Protein AF-A0A6V7J4E4-F1 (afdb_monomer)

Structure (mmCIF, N/CA/C/O backbone):
data_AF-A0A6V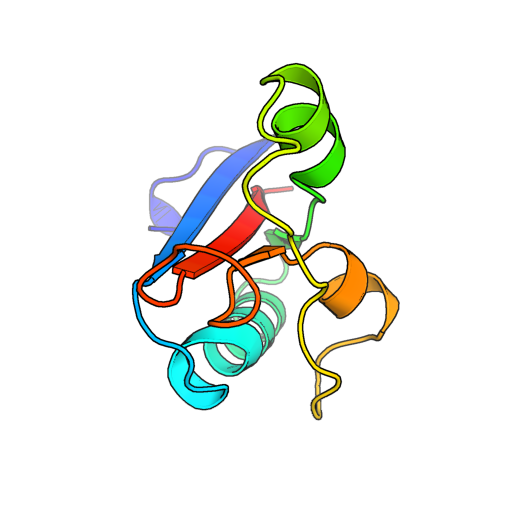7J4E4-F1
#
_entry.id   AF-A0A6V7J4E4-F1
#
loop_
_atom_site.group_PDB
_atom_site.id
_atom_site.type_symbol
_atom_site.label_atom_id
_atom_site.label_alt_id
_atom_site.label_comp_id
_atom_site.label_asym_id
_atom_site.label_entity_id
_atom_site.label_seq_id
_atom_site.pdbx_PDB_ins_code
_atom_site.Cartn_x
_atom_site.Cartn_y
_atom_site.Cartn_z
_atom_site.occupancy
_atom_site.B_iso_or_equiv
_atom_site.auth_seq_id
_atom_site.auth_comp_id
_atom_site.auth_asym_id
_atom_site.auth_atom_id
_atom_site.pdbx_PDB_model_num
ATOM 1 N N . ALA A 1 1 ? -2.123 -13.010 8.758 1.00 91.50 1 ALA A N 1
ATOM 2 C CA . ALA A 1 1 ? -1.338 -11.809 9.118 1.00 91.50 1 ALA A CA 1
ATOM 3 C C . ALA A 1 1 ? -2.085 -10.880 10.087 1.00 91.50 1 ALA A C 1
ATOM 5 O O . ALA A 1 1 ? -1.644 -10.753 11.219 1.00 91.50 1 ALA A O 1
ATOM 6 N N . VAL A 1 2 ? -3.235 -10.297 9.713 1.00 96.50 2 VAL A N 1
ATOM 7 C CA . VAL A 1 2 ? -3.968 -9.289 10.526 1.00 96.50 2 VAL A CA 1
ATOM 8 C C . VAL A 1 2 ? -4.296 -9.738 11.960 1.00 96.50 2 VAL A C 1
ATOM 10 O O . VAL A 1 2 ? -4.129 -8.969 12.906 1.00 96.50 2 VAL A O 1
ATOM 13 N N . LYS A 1 3 ? -4.700 -11.004 12.141 1.00 96.12 3 LYS A N 1
ATOM 14 C CA . LYS A 1 3 ? -5.019 -11.586 13.461 1.00 96.12 3 LYS A CA 1
ATOM 15 C C . LYS A 1 3 ? -3.839 -11.583 14.443 1.00 96.12 3 LYS A C 1
ATOM 17 O O . LYS A 1 3 ? -4.062 -11.510 15.641 1.00 96.12 3 LYS A O 1
ATOM 22 N N . LEU A 1 4 ? -2.604 -11.644 13.939 1.00 96.94 4 LEU A N 1
ATOM 23 C CA . LEU A 1 4 ? -1.384 -11.646 14.756 1.00 96.94 4 LEU A CA 1
ATOM 24 C C . LEU A 1 4 ? -0.896 -10.228 15.084 1.00 96.94 4 LEU A C 1
ATOM 26 O O . LEU A 1 4 ? 0.024 -10.057 15.880 1.00 96.94 4 LEU A O 1
ATOM 30 N N . LEU A 1 5 ? -1.484 -9.205 14.459 1.00 97.44 5 LEU A N 1
ATOM 31 C CA . LEU A 1 5 ? -1.072 -7.825 14.651 1.00 97.44 5 LEU A CA 1
ATOM 32 C C . LEU A 1 5 ? -1.755 -7.237 15.889 1.00 97.44 5 LEU A C 1
ATOM 34 O O . LEU A 1 5 ? -2.986 -7.253 15.999 1.00 97.44 5 LEU A O 1
ATO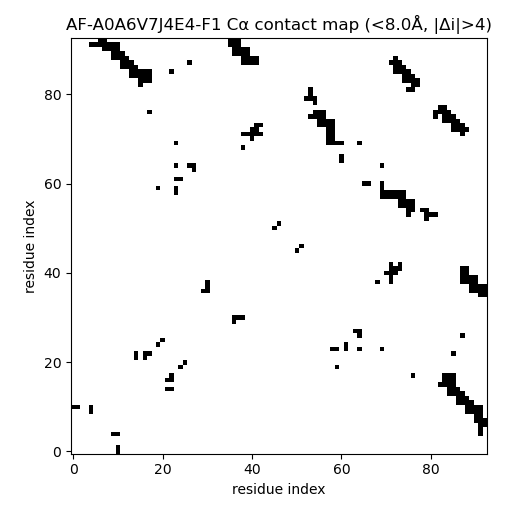M 38 N N . LYS A 1 6 ? -0.956 -6.685 16.805 1.00 97.19 6 LYS A N 1
ATOM 39 C CA . LYS A 1 6 ? -1.458 -5.903 17.942 1.00 97.19 6 LYS A CA 1
ATOM 40 C C . LYS A 1 6 ? -2.022 -4.553 17.489 1.00 97.19 6 LYS A C 1
ATOM 42 O O . LYS A 1 6 ? -1.661 -4.055 16.421 1.00 97.19 6 LYS A O 1
ATOM 47 N N . ILE A 1 7 ? -2.856 -3.941 18.326 1.00 97.75 7 ILE A N 1
ATOM 48 C CA . ILE A 1 7 ? -3.318 -2.558 18.143 1.00 97.75 7 ILE A CA 1
ATOM 49 C C . ILE A 1 7 ? -2.112 -1.616 18.033 1.00 97.75 7 ILE A C 1
ATOM 51 O O . ILE A 1 7 ? -1.120 -1.760 18.751 1.00 97.75 7 ILE A O 1
ATOM 55 N N . GLY A 1 8 ? -2.165 -0.695 17.074 1.00 97.31 8 GLY A N 1
ATOM 56 C CA . GLY A 1 8 ? -1.071 0.201 16.707 1.00 97.31 8 GLY A CA 1
ATOM 57 C C . GLY A 1 8 ? 0.051 -0.449 15.888 1.00 97.31 8 GLY A C 1
ATOM 58 O O . GLY A 1 8 ? 0.936 0.270 15.421 1.00 97.31 8 GLY A O 1
ATOM 59 N N . GLY A 1 9 ? 0.033 -1.773 15.699 1.00 97.94 9 GLY A N 1
ATOM 60 C CA . GLY A 1 9 ? 1.026 -2.505 14.916 1.00 97.94 9 GLY A CA 1
ATOM 61 C C . GLY A 1 9 ? 0.954 -2.190 13.421 1.00 97.94 9 GLY A C 1
ATOM 62 O O . GLY A 1 9 ? -0.103 -1.821 12.903 1.00 97.94 9 GLY A O 1
ATOM 63 N N . ILE A 1 10 ? 2.087 -2.358 12.732 1.00 97.88 10 ILE A N 1
ATOM 64 C CA . ILE A 1 10 ? 2.218 -2.137 11.287 1.00 97.88 10 ILE A CA 1
ATOM 65 C C . ILE A 1 10 ? 2.341 -3.482 10.571 1.00 97.88 10 ILE A C 1
ATOM 67 O O . ILE A 1 10 ? 3.214 -4.285 10.895 1.00 97.88 10 ILE A O 1
ATOM 71 N N . LEU A 1 11 ? 1.476 -3.704 9.588 1.00 98.12 11 LEU A N 1
ATOM 72 C CA . LEU A 1 11 ? 1.549 -4.805 8.638 1.00 98.12 11 LEU A CA 1
ATOM 73 C C . LEU A 1 11 ? 2.067 -4.264 7.308 1.00 98.12 11 LEU A C 1
ATOM 75 O O . LEU A 1 11 ? 1.487 -3.332 6.757 1.00 98.12 11 LEU A O 1
ATOM 79 N N . VAL A 1 12 ? 3.128 -4.870 6.785 1.00 97.88 12 VAL A N 1
ATOM 80 C CA . VAL A 1 12 ? 3.637 -4.581 5.442 1.00 97.88 12 VAL A CA 1
ATOM 81 C C . VAL A 1 12 ? 3.240 -5.726 4.520 1.00 97.88 12 VAL A C 1
ATOM 83 O O . VAL A 1 12 ? 3.429 -6.893 4.857 1.00 97.88 12 VAL A O 1
ATOM 86 N N . TYR A 1 13 ? 2.672 -5.377 3.373 1.00 98.12 13 TYR A N 1
ATOM 87 C CA . TYR A 1 13 ? 2.414 -6.281 2.262 1.00 98.12 13 TYR A CA 1
ATOM 88 C C . TYR A 1 13 ? 3.306 -5.873 1.094 1.00 98.12 13 TYR A C 1
ATOM 90 O O . TYR A 1 13 ? 3.382 -4.687 0.768 1.00 98.12 13 TYR A O 1
ATOM 98 N N . SER A 1 14 ? 3.982 -6.840 0.481 1.00 96.50 14 SER A N 1
ATOM 99 C CA . SER A 1 14 ? 4.857 -6.589 -0.658 1.00 96.50 14 SER A CA 1
ATOM 100 C C . SER A 1 14 ? 4.873 -7.754 -1.630 1.00 96.50 14 SER A C 1
ATOM 102 O O . SER A 1 14 ? 4.748 -8.907 -1.216 1.00 96.50 14 SER A O 1
ATOM 104 N N . THR A 1 15 ? 5.089 -7.455 -2.904 1.00 96.81 15 THR A N 1
ATOM 105 C CA . THR A 1 15 ? 5.107 -8.435 -3.995 1.00 96.81 15 THR A CA 1
ATOM 106 C C . THR A 1 15 ? 6.181 -8.060 -5.017 1.00 96.81 15 THR A C 1
ATOM 108 O O . THR A 1 15 ? 6.570 -6.898 -5.117 1.00 96.81 15 THR A O 1
ATOM 111 N N . CYS A 1 16 ? 6.639 -9.036 -5.800 1.00 94.12 16 CYS A N 1
ATOM 112 C CA . CYS A 1 16 ? 7.486 -8.840 -6.983 1.00 94.12 16 CYS A CA 1
ATOM 113 C C . CYS A 1 16 ? 6.683 -8.984 -8.291 1.00 94.12 16 CYS A C 1
ATOM 115 O O . CYS A 1 16 ? 7.185 -9.488 -9.291 1.00 94.12 16 CYS A O 1
ATOM 117 N N . THR A 1 17 ? 5.407 -8.592 -8.263 1.00 92.12 17 THR A N 1
ATOM 118 C CA . THR A 1 17 ? 4.509 -8.610 -9.424 1.00 92.12 17 THR A CA 1
ATOM 119 C C . THR A 1 17 ? 4.087 -7.191 -9.777 1.00 92.12 17 THR A C 1
ATOM 121 O O . THR A 1 17 ? 3.972 -6.315 -8.914 1.00 92.12 17 THR A O 1
ATOM 124 N N . THR A 1 18 ? 3.829 -6.953 -11.059 1.00 92.19 18 THR A N 1
ATOM 125 C CA . THR A 1 18 ? 3.324 -5.672 -11.563 1.00 92.19 18 THR A CA 1
ATOM 126 C C . THR A 1 18 ? 1.810 -5.681 -11.758 1.00 92.19 18 THR A C 1
ATOM 128 O O . THR A 1 18 ? 1.248 -4.631 -12.089 1.00 92.19 18 THR A O 1
ATOM 131 N N . THR A 1 19 ? 1.132 -6.816 -11.539 1.00 94.75 19 THR A N 1
ATOM 132 C CA . THR A 1 19 ? -0.307 -6.932 -11.796 1.00 94.75 19 THR A CA 1
ATOM 133 C C . THR A 1 19 ? -1.132 -6.146 -10.777 1.00 94.75 19 THR A C 1
ATOM 135 O O . THR A 1 19 ? -0.832 -6.091 -9.586 1.00 94.75 19 THR A O 1
ATOM 138 N N . ILE A 1 20 ? -2.205 -5.518 -11.255 1.00 96.56 20 ILE A N 1
ATOM 139 C CA . ILE A 1 20 ? -3.097 -4.702 -10.420 1.00 96.56 20 ILE A CA 1
ATOM 140 C C . ILE A 1 20 ? -3.881 -5.573 -9.430 1.00 96.56 20 ILE A C 1
ATOM 142 O O . ILE A 1 20 ? -4.082 -5.190 -8.278 1.00 96.56 20 ILE A O 1
ATOM 146 N N . ALA A 1 21 ? -4.315 -6.757 -9.871 1.00 97.19 21 ALA A N 1
ATOM 147 C CA . ALA A 1 21 ? -5.131 -7.663 -9.067 1.00 97.19 21 ALA A CA 1
ATOM 148 C C . ALA A 1 21 ? -4.391 -8.149 -7.811 1.00 97.19 21 ALA A C 1
ATOM 150 O O . ALA A 1 21 ? -4.986 -8.215 -6.736 1.00 97.19 21 ALA A O 1
ATOM 151 N N . GLU A 1 22 ? -3.094 -8.434 -7.935 1.00 97.12 22 GLU A N 1
ATOM 152 C CA . GLU A 1 22 ? -2.253 -8.878 -6.821 1.00 97.12 22 GLU A CA 1
ATOM 153 C C . GLU A 1 22 ? -1.783 -7.711 -5.936 1.00 97.12 22 GLU A C 1
ATOM 155 O O . GLU A 1 22 ? -1.428 -7.925 -4.784 1.00 97.12 22 GLU A O 1
ATOM 160 N N . ASN A 1 23 ? -1.827 -6.470 -6.429 1.00 97.38 23 ASN A N 1
ATOM 161 C CA . ASN A 1 23 ? -1.337 -5.291 -5.716 1.00 97.38 23 ASN A CA 1
ATOM 162 C C . ASN A 1 23 ? -2.493 -4.454 -5.154 1.00 97.38 23 ASN A C 1
ATOM 164 O O . ASN A 1 23 ? -2.976 -4.706 -4.047 1.00 97.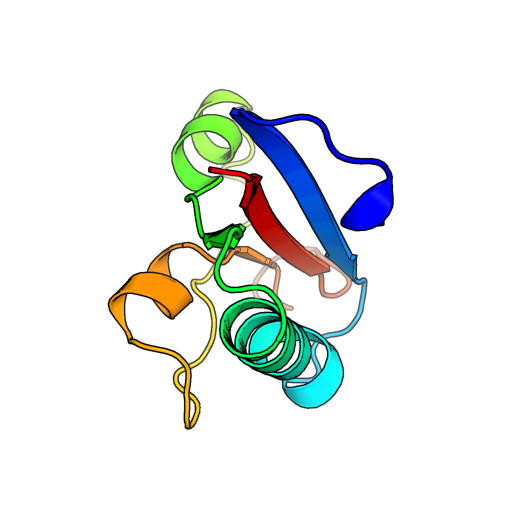38 23 ASN A O 1
ATOM 168 N N . GLU A 1 24 ? -2.967 -3.459 -5.907 1.00 98.25 24 GLU A N 1
ATOM 169 C CA . GLU A 1 24 ? -4.056 -2.571 -5.499 1.00 98.25 24 GLU A CA 1
ATOM 170 C C . GLU A 1 24 ? -5.338 -3.349 -5.163 1.00 98.25 24 GLU A C 1
ATOM 172 O O . GLU A 1 24 ? -6.036 -2.996 -4.210 1.00 98.25 24 GLU A O 1
ATOM 177 N N . GLY A 1 25 ? -5.607 -4.447 -5.879 1.00 98.19 25 GLY A N 1
ATOM 178 C CA . GLY A 1 25 ? -6.741 -5.334 -5.614 1.00 98.19 25 GLY A CA 1
ATOM 179 C C . GLY A 1 25 ? -6.703 -5.955 -4.215 1.00 98.19 25 GLY A C 1
ATOM 180 O O . GLY A 1 25 ? -7.701 -5.911 -3.489 1.00 98.19 25 GLY A O 1
ATOM 181 N N . ILE A 1 26 ? -5.540 -6.455 -3.783 1.00 98.31 26 ILE A N 1
ATOM 182 C CA . ILE A 1 26 ? -5.354 -6.995 -2.427 1.00 98.31 26 ILE A CA 1
ATOM 183 C C . ILE A 1 26 ? -5.486 -5.894 -1.372 1.00 98.31 26 ILE A C 1
ATOM 185 O O . ILE A 1 26 ? -6.087 -6.123 -0.320 1.00 98.31 26 ILE A O 1
ATOM 189 N N . VAL A 1 27 ? -4.987 -4.686 -1.650 1.00 98.44 27 VAL A N 1
ATOM 190 C CA . VAL A 1 27 ? -5.132 -3.539 -0.741 1.00 98.44 27 VAL A CA 1
ATOM 191 C C . VAL A 1 27 ? -6.601 -3.154 -0.563 1.00 98.44 27 VAL A C 1
ATOM 193 O O . VAL A 1 27 ? -7.060 -3.021 0.573 1.00 98.44 27 VAL A O 1
ATOM 196 N N . ALA A 1 28 ? -7.347 -3.003 -1.660 1.00 98.31 28 ALA A N 1
ATOM 197 C CA . ALA A 1 28 ? -8.767 -2.664 -1.626 1.00 98.31 28 ALA A CA 1
ATOM 198 C C . ALA A 1 28 ? -9.578 -3.732 -0.874 1.00 98.31 28 ALA A C 1
ATOM 200 O O . ALA A 1 28 ? -10.381 -3.409 0.006 1.00 98.31 28 ALA A O 1
ATOM 201 N N . TRP A 1 29 ? -9.311 -5.013 -1.150 1.00 98.25 29 TRP A N 1
ATOM 202 C CA . TRP A 1 29 ? -9.923 -6.125 -0.426 1.00 98.25 29 TRP A CA 1
ATOM 203 C C . TRP A 1 29 ? -9.606 -6.086 1.074 1.00 98.25 29 TRP A C 1
ATOM 205 O O . TRP A 1 29 ? -10.515 -6.251 1.890 1.00 98.25 29 TRP A O 1
ATOM 215 N N . ALA A 1 30 ? -8.351 -5.835 1.456 1.00 98.19 30 ALA A N 1
ATOM 216 C CA . ALA A 1 30 ? -7.941 -5.809 2.856 1.00 98.19 30 ALA A CA 1
ATOM 217 C C . ALA A 1 30 ? -8.619 -4.673 3.636 1.00 98.19 30 ALA A C 1
ATOM 219 O O . ALA A 1 30 ? -9.128 -4.918 4.727 1.00 98.19 30 ALA A O 1
ATOM 220 N N . LEU A 1 31 ? -8.682 -3.461 3.073 1.00 97.75 31 LEU A N 1
ATOM 221 C CA . LEU A 1 31 ? -9.350 -2.315 3.707 1.00 97.75 31 LEU A CA 1
ATOM 222 C C . LEU A 1 31 ? -10.862 -2.529 3.853 1.00 97.75 31 LEU A C 1
ATOM 224 O O . LEU A 1 31 ? -11.448 -2.111 4.848 1.00 97.75 31 LEU A O 1
ATOM 228 N N . LYS A 1 32 ? -11.493 -3.209 2.888 1.00 97.69 32 LYS A N 1
ATOM 229 C CA . LYS A 1 32 ? -12.910 -3.587 2.971 1.00 97.69 32 LYS A CA 1
ATOM 230 C C . LYS A 1 32 ? -13.161 -4.680 4.014 1.00 97.69 32 LYS A C 1
ATOM 232 O O . LYS A 1 32 ? -14.176 -4.652 4.701 1.00 97.69 32 LYS A O 1
ATOM 237 N N . THR A 1 33 ? -12.264 -5.660 4.099 1.00 98.25 33 THR A N 1
ATOM 238 C CA . THR A 1 33 ? -12.440 -6.866 4.927 1.00 98.25 33 THR A CA 1
ATOM 239 C C . THR A 1 33 ? -12.078 -6.631 6.391 1.00 98.25 33 THR A C 1
ATOM 241 O O . THR A 1 33 ? -12.677 -7.245 7.270 1.00 98.25 33 THR A O 1
ATOM 244 N N . PHE A 1 34 ? -11.113 -5.749 6.660 1.00 97.94 34 PHE A N 1
ATOM 245 C CA . PHE A 1 34 ? -10.599 -5.465 8.000 1.00 97.94 34 PHE A CA 1
ATOM 246 C C . PHE A 1 34 ? -10.729 -3.966 8.307 1.00 97.94 34 PHE A C 1
ATOM 248 O O . PHE A 1 34 ? -9.772 -3.218 8.086 1.00 97.94 34 PHE A O 1
ATOM 255 N N . PRO A 1 35 ? -11.889 -3.507 8.817 1.00 96.75 35 PRO A N 1
ATOM 256 C CA . PRO A 1 35 ? -12.133 -2.096 9.131 1.00 96.75 35 PRO A CA 1
ATOM 257 C C . PRO A 1 35 ? -11.156 -1.505 10.158 1.00 96.75 35 PRO A C 1
ATOM 259 O O . PRO A 1 35 ? -10.979 -0.289 10.221 1.00 96.75 35 PRO A O 1
ATOM 262 N N . GLU A 1 36 ? -10.504 -2.348 10.964 1.00 97.44 36 GLU A N 1
ATOM 263 C CA . GLU A 1 36 ? -9.455 -1.926 11.890 1.00 97.44 36 GLU A CA 1
ATOM 264 C C . GLU A 1 36 ? -8.135 -1.545 11.195 1.00 97.44 36 GLU A C 1
ATOM 266 O O . GLU A 1 36 ? -7.265 -0.936 11.820 1.00 97.44 36 GLU A O 1
ATOM 271 N N . LEU A 1 37 ? -7.945 -1.887 9.917 1.00 98.25 37 LEU A N 1
ATOM 272 C CA . LEU A 1 37 ? -6.753 -1.514 9.163 1.00 98.25 37 LEU A CA 1
ATOM 273 C C . LEU A 1 37 ? -6.916 -0.154 8.494 1.00 98.25 37 LEU A C 1
ATOM 275 O O . LEU A 1 37 ? -7.903 0.135 7.825 1.00 98.25 37 LEU A O 1
ATOM 279 N N . LYS A 1 38 ? -5.866 0.659 8.592 1.00 97.94 38 LYS A N 1
ATOM 280 C CA . LYS A 1 38 ? -5.743 1.918 7.859 1.00 97.94 38 LYS A CA 1
ATOM 281 C C . LYS A 1 38 ? -4.459 1.921 7.058 1.00 97.94 38 LYS A C 1
ATOM 283 O O . LYS A 1 38 ? -3.401 1.583 7.587 1.00 97.94 38 LYS A O 1
ATOM 288 N N . LEU A 1 39 ? -4.538 2.332 5.798 1.00 98.00 39 LEU A N 1
ATOM 289 C CA . LEU A 1 39 ? -3.356 2.476 4.961 1.00 98.00 39 LEU A CA 1
ATOM 290 C C . LEU A 1 39 ? -2.533 3.691 5.416 1.00 98.00 39 LEU A C 1
ATOM 292 O O . LEU A 1 39 ? -3.073 4.784 5.607 1.00 98.00 39 LEU A O 1
ATOM 296 N N . ILE A 1 40 ? -1.226 3.499 5.573 1.00 97.69 40 ILE A N 1
ATOM 297 C CA . ILE A 1 40 ? -0.251 4.543 5.900 1.00 97.69 40 ILE A CA 1
ATOM 298 C C . ILE A 1 40 ? 0.799 4.629 4.793 1.00 97.69 40 ILE A C 1
ATOM 300 O O . ILE A 1 40 ? 1.160 3.623 4.186 1.00 97.69 40 ILE A O 1
ATOM 304 N N . SER A 1 41 ? 1.299 5.836 4.522 1.00 95.94 41 SER A N 1
ATOM 305 C CA . SER A 1 41 ? 2.338 6.021 3.508 1.00 95.94 41 SER A CA 1
ATOM 306 C C . SER A 1 41 ? 3.701 5.581 4.035 1.00 95.94 41 SER A C 1
ATOM 308 O O . SER A 1 41 ? 4.140 6.034 5.092 1.00 95.94 41 SER A O 1
ATOM 310 N N . ALA A 1 42 ? 4.407 4.759 3.258 1.00 92.38 42 ALA A N 1
ATOM 311 C CA . ALA A 1 42 ? 5.812 4.434 3.500 1.00 92.38 42 ALA A CA 1
ATOM 312 C C . ALA A 1 42 ? 6.784 5.443 2.849 1.00 92.38 42 ALA A C 1
ATOM 314 O O . ALA A 1 42 ? 7.998 5.311 3.005 1.00 92.38 42 ALA A O 1
ATOM 315 N N . LYS A 1 43 ? 6.276 6.478 2.158 1.00 91.19 43 LYS A N 1
ATOM 316 C CA . LYS A 1 43 ? 7.076 7.416 1.350 1.00 91.19 43 LYS A CA 1
ATOM 317 C C . LYS A 1 43 ? 8.123 8.182 2.162 1.00 91.19 43 LYS A C 1
ATOM 319 O O . LYS A 1 43 ? 9.256 8.313 1.720 1.00 91.19 43 LYS A O 1
ATOM 324 N N . SER A 1 44 ? 7.785 8.628 3.375 1.00 88.50 44 SER A N 1
ATOM 325 C CA . SER A 1 44 ? 8.750 9.307 4.258 1.00 88.50 44 SER A CA 1
ATOM 326 C C . SER A 1 44 ? 9.929 8.396 4.621 1.00 88.50 44 SER A C 1
ATOM 328 O O . SER A 1 44 ? 11.080 8.825 4.559 1.00 88.50 44 SER A O 1
ATOM 330 N N . LYS A 1 45 ? 9.658 7.119 4.922 1.00 90.00 45 LYS A N 1
ATOM 331 C CA . LYS A 1 45 ? 10.708 6.148 5.239 1.00 90.00 45 LYS A CA 1
ATOM 332 C C . LYS A 1 45 ? 11.542 5.799 4.008 1.00 90.00 45 LYS A C 1
ATOM 334 O O . LYS A 1 45 ? 12.760 5.767 4.111 1.00 90.00 45 LYS A O 1
ATOM 339 N N . TYR A 1 46 ? 10.905 5.621 2.853 1.00 90.50 46 TYR A N 1
ATOM 340 C CA . TYR A 1 46 ? 11.596 5.453 1.574 1.00 90.50 46 TYR A CA 1
ATOM 341 C C . TYR A 1 46 ? 12.567 6.618 1.288 1.00 90.50 46 TYR A C 1
ATOM 343 O O . TYR A 1 46 ? 13.749 6.378 1.057 1.00 90.50 46 TYR A O 1
ATOM 351 N N . ASN A 1 47 ? 12.113 7.870 1.422 1.00 89.81 47 ASN A N 1
ATOM 352 C CA . ASN A 1 47 ? 12.960 9.051 1.219 1.00 89.81 47 ASN A CA 1
ATOM 353 C C . ASN A 1 47 ? 14.146 9.089 2.201 1.00 89.81 47 ASN A C 1
ATOM 355 O O . ASN A 1 47 ? 15.259 9.426 1.815 1.00 89.81 47 ASN A O 1
ATOM 359 N N . SER A 1 48 ? 13.936 8.700 3.464 1.00 90.88 48 SER A N 1
ATOM 360 C CA . SER A 1 48 ? 15.006 8.696 4.476 1.00 90.88 48 SER A CA 1
ATOM 361 C C . SER A 1 48 ? 16.121 7.676 4.214 1.00 90.88 48 SER A C 1
ATOM 363 O O . SER A 1 48 ? 17.198 7.794 4.788 1.00 90.88 48 SER A O 1
ATOM 365 N N . LEU A 1 49 ?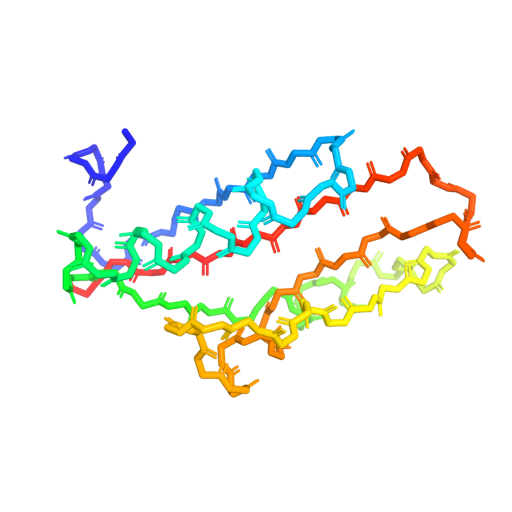 15.875 6.676 3.362 1.00 90.38 49 LEU A N 1
ATOM 366 C CA . LEU A 1 49 ? 16.842 5.624 3.043 1.00 90.38 49 LEU A CA 1
ATOM 367 C C . LEU A 1 49 ? 17.798 6.007 1.902 1.00 90.38 49 LEU A C 1
ATOM 369 O O . LEU A 1 49 ? 18.642 5.194 1.533 1.00 90.38 49 LEU A O 1
ATOM 373 N N . GLY A 1 50 ? 17.674 7.207 1.319 1.00 85.50 50 GLY A N 1
ATOM 374 C CA . GLY A 1 50 ? 18.529 7.635 0.206 1.00 85.50 50 GLY A CA 1
ATOM 375 C C . GLY A 1 50 ? 18.352 6.782 -1.055 1.00 85.50 50 GLY A C 1
ATOM 376 O O . GLY A 1 50 ? 19.272 6.649 -1.859 1.00 85.50 50 GLY A O 1
ATOM 377 N N . MET A 1 51 ? 17.173 6.178 -1.233 1.00 82.88 51 MET A N 1
ATOM 378 C CA . MET A 1 51 ? 16.868 5.257 -2.334 1.00 82.88 51 MET A CA 1
ATOM 379 C C . MET A 1 51 ? 16.502 5.967 -3.644 1.00 82.88 51 MET A C 1
ATOM 381 O O . MET A 1 51 ? 15.921 5.350 -4.525 1.00 82.88 51 MET A O 1
ATOM 385 N N . GLU A 1 52 ? 16.860 7.241 -3.813 1.00 80.50 52 GLU A N 1
ATOM 386 C CA . GLU A 1 52 ? 16.407 8.095 -4.925 1.00 80.50 52 GLU A CA 1
ATOM 387 C C . GLU A 1 52 ? 16.737 7.543 -6.322 1.00 80.50 52 GLU A C 1
ATOM 389 O O . GLU A 1 52 ? 16.060 7.869 -7.293 1.00 80.50 52 GLU A O 1
ATOM 394 N N . LYS A 1 53 ? 17.729 6.649 -6.416 1.00 83.69 53 LYS A N 1
ATOM 395 C CA . LYS A 1 53 ? 18.090 5.918 -7.641 1.00 83.69 53 LYS A CA 1
ATOM 396 C C . LYS A 1 53 ? 17.037 4.897 -8.100 1.00 83.69 53 LYS A C 1
ATOM 398 O O . LYS A 1 53 ? 17.121 4.433 -9.231 1.00 83.69 53 LYS A O 1
ATOM 403 N N . PHE A 1 54 ? 16.077 4.535 -7.250 1.00 85.88 54 PHE A N 1
ATOM 404 C CA . PHE A 1 54 ? 15.033 3.549 -7.532 1.00 85.88 54 PHE A CA 1
ATOM 405 C C . PHE A 1 54 ? 13.666 4.234 -7.633 1.00 85.88 54 PHE A C 1
ATOM 407 O O . PHE A 1 54 ? 12.912 4.214 -6.662 1.00 85.88 54 PHE A O 1
ATOM 414 N N . PRO A 1 55 ? 13.328 4.861 -8.774 1.00 86.56 55 PRO A N 1
ATOM 415 C CA . PRO A 1 55 ? 12.123 5.675 -8.894 1.00 86.56 55 PRO A CA 1
ATOM 416 C C . PRO A 1 55 ? 10.872 4.907 -8.457 1.00 86.56 55 PRO A C 1
ATOM 418 O O . PRO A 1 55 ? 10.671 3.741 -8.805 1.00 86.56 55 PRO A O 1
ATOM 421 N N . VAL A 1 56 ? 10.029 5.589 -7.682 1.00 91.38 56 VAL A N 1
ATOM 422 C CA . VAL A 1 56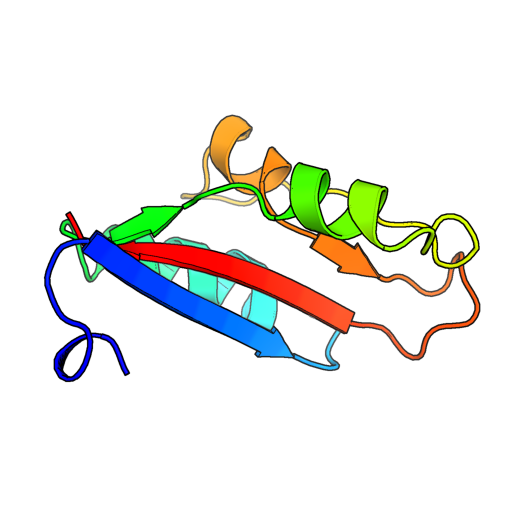 ? 8.810 5.020 -7.111 1.00 91.38 56 VAL A CA 1
ATOM 423 C C . VAL A 1 56 ? 7.589 5.804 -7.577 1.00 91.38 56 VAL A C 1
ATOM 425 O O . VAL A 1 56 ? 7.528 7.029 -7.463 1.00 91.38 56 VAL A O 1
ATOM 428 N N . ALA A 1 57 ? 6.603 5.081 -8.091 1.00 92.88 57 ALA A N 1
ATOM 429 C CA . ALA A 1 57 ? 5.309 5.601 -8.499 1.00 92.88 57 ALA A CA 1
ATOM 430 C C . ALA A 1 57 ? 4.250 5.337 -7.410 1.00 92.88 57 ALA A C 1
ATOM 432 O O . ALA A 1 57 ? 4.404 4.410 -6.607 1.00 92.88 57 ALA A O 1
ATOM 433 N N . PRO A 1 58 ? 3.164 6.128 -7.355 1.00 95.50 58 PRO A N 1
ATOM 434 C CA . PRO A 1 58 ? 2.001 5.779 -6.546 1.00 95.50 58 PRO A CA 1
ATOM 435 C C . PRO A 1 58 ? 1.304 4.517 -7.086 1.00 95.50 58 PRO A C 1
ATOM 437 O O . PRO A 1 58 ? 1.589 4.047 -8.189 1.00 95.50 58 PRO A O 1
ATOM 440 N N . GLY A 1 59 ? 0.359 3.980 -6.313 1.00 95.62 59 GLY A N 1
ATOM 441 C CA . GLY A 1 59 ? -0.547 2.933 -6.789 1.00 95.62 59 GLY A CA 1
ATOM 442 C C . GLY A 1 59 ? -1.481 3.441 -7.887 1.00 95.62 59 GLY A C 1
ATOM 443 O O . GLY A 1 59 ? -1.770 4.638 -7.963 1.00 95.62 59 GLY A O 1
ATOM 444 N N . TYR A 1 60 ? -1.989 2.532 -8.715 1.00 96.06 60 TYR A N 1
ATOM 445 C CA . TYR A 1 60 ? -2.976 2.882 -9.734 1.00 96.06 60 TYR A CA 1
ATOM 446 C C . TYR A 1 60 ? -4.337 3.257 -9.130 1.00 96.06 60 TYR A C 1
ATOM 448 O O . TYR A 1 60 ? -4.691 2.880 -8.006 1.00 96.06 60 TYR A O 1
ATOM 456 N N . THR A 1 61 ? -5.117 4.016 -9.898 1.00 95.88 61 THR A N 1
ATOM 457 C CA . THR A 1 61 ? -6.528 4.268 -9.599 1.00 95.88 61 THR A CA 1
ATOM 458 C C . THR A 1 61 ? -7.342 3.049 -10.008 1.00 95.88 61 THR A C 1
ATOM 460 O O . THR A 1 61 ? -7.314 2.650 -11.170 1.00 95.88 61 THR A O 1
ATOM 463 N N . ILE A 1 62 ? -8.059 2.467 -9.051 1.00 96.69 62 ILE A N 1
ATOM 464 C CA . ILE A 1 62 ? -8.957 1.334 -9.273 1.00 96.69 62 ILE A CA 1
ATOM 465 C C . ILE A 1 62 ? -10.269 1.553 -8.527 1.00 96.69 62 ILE A C 1
ATOM 467 O O . ILE A 1 62 ? -10.339 2.348 -7.585 1.00 96.69 62 ILE A O 1
ATOM 471 N N . ASP A 1 63 ? -11.289 0.789 -8.898 1.00 93.94 63 ASP A N 1
ATOM 472 C CA . ASP A 1 63 ? -12.536 0.755 -8.147 1.00 93.94 63 ASP A CA 1
ATOM 473 C C . ASP A 1 63 ? -12.290 0.308 -6.701 1.00 93.94 63 ASP A C 1
ATOM 475 O O . ASP A 1 63 ? -11.510 -0.605 -6.426 1.00 93.94 63 ASP A O 1
ATOM 479 N N . ASN A 1 64 ? -13.014 0.919 -5.762 1.00 93.31 64 ASN A N 1
ATOM 480 C CA . ASN A 1 64 ? -12.949 0.613 -4.327 1.00 93.31 64 ASN A CA 1
ATOM 481 C C . ASN A 1 64 ? -11.604 0.932 -3.641 1.00 93.31 64 ASN A C 1
ATOM 483 O O . ASN A 1 64 ? -11.389 0.515 -2.501 1.00 93.31 64 ASN A O 1
ATOM 487 N N . LEU A 1 65 ? -10.729 1.720 -4.276 1.00 96.88 65 LEU A N 1
ATOM 488 C CA . LEU A 1 65 ? -9.557 2.316 -3.638 1.00 96.88 65 LEU A CA 1
ATOM 489 C C . LEU A 1 65 ? -9.560 3.829 -3.871 1.00 96.88 65 LEU A C 1
ATOM 491 O O . LEU A 1 65 ? -9.512 4.297 -5.004 1.00 96.88 65 LEU A O 1
ATOM 495 N N . SER A 1 66 ? -9.636 4.615 -2.794 1.00 96.56 66 SER A N 1
ATOM 496 C CA . SER A 1 66 ? -9.649 6.074 -2.928 1.00 96.56 66 SER A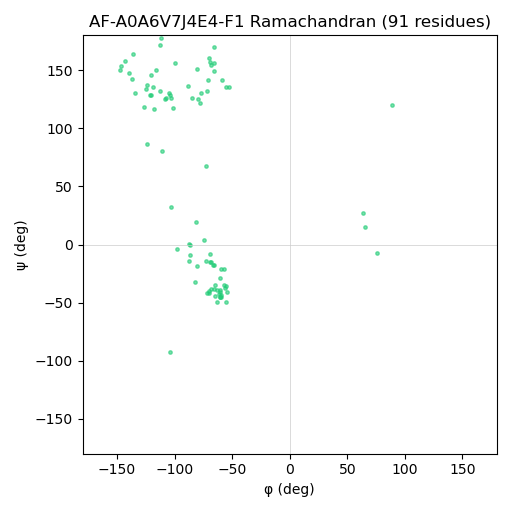 CA 1
ATOM 497 C C . SER A 1 66 ? -8.317 6.593 -3.493 1.00 96.56 66 SER A C 1
ATOM 499 O O . SER A 1 66 ? -7.267 6.025 -3.176 1.00 96.56 66 SER A O 1
ATOM 501 N N . PRO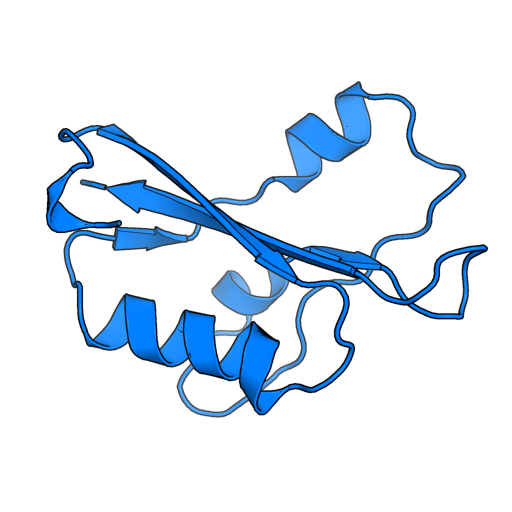 A 1 67 ? -8.312 7.714 -4.242 1.00 96.31 67 PRO A N 1
ATOM 502 C CA . PRO A 1 67 ? -7.075 8.332 -4.727 1.00 96.31 67 PRO A CA 1
ATOM 503 C C . PRO A 1 67 ? -6.082 8.648 -3.601 1.00 96.31 67 PRO A C 1
ATOM 505 O O . PRO A 1 67 ? -4.874 8.467 -3.753 1.00 96.31 67 PRO A O 1
ATOM 508 N N . GLU A 1 68 ? -6.596 9.051 -2.434 1.00 96.50 68 GLU A N 1
ATOM 509 C CA . GLU A 1 68 ? -5.783 9.264 -1.236 1.00 96.50 68 GLU A CA 1
ATOM 510 C C . GLU A 1 68 ? -5.053 7.979 -0.819 1.00 96.50 68 GLU A C 1
ATOM 512 O O . GLU A 1 68 ? -3.862 8.017 -0.517 1.00 96.50 68 GLU A O 1
ATOM 517 N N . ASN A 1 69 ? -5.728 6.827 -0.836 1.00 97.31 69 ASN A N 1
ATOM 518 C CA . ASN A 1 69 ? -5.101 5.553 -0.502 1.00 97.31 69 ASN A CA 1
ATOM 519 C C . ASN A 1 69 ? -4.133 5.083 -1.593 1.00 97.31 69 ASN A C 1
ATOM 521 O O . ASN A 1 69 ? -3.022 4.680 -1.254 1.00 97.31 69 ASN A O 1
ATOM 525 N N . SER A 1 70 ? -4.474 5.213 -2.878 1.00 97.12 70 SER A N 1
ATOM 526 C CA . SER A 1 70 ? -3.540 4.905 -3.973 1.00 97.12 70 SER A CA 1
ATOM 527 C C . SER A 1 70 ? -2.234 5.703 -3.857 1.00 97.12 70 SER A C 1
ATOM 529 O O . SER A 1 70 ? -1.153 5.151 -4.064 1.00 97.12 70 SER A O 1
ATOM 531 N N . SER A 1 71 ? -2.295 6.967 -3.416 1.00 96.94 71 SER A N 1
ATOM 532 C CA . SER A 1 71 ? -1.107 7.816 -3.222 1.00 96.94 71 SER A CA 1
ATOM 533 C C . SER A 1 71 ? -0.146 7.342 -2.116 1.00 96.94 71 SER A C 1
ATOM 535 O O . SER A 1 71 ? 1.012 7.762 -2.072 1.00 96.94 71 SER A O 1
ATOM 537 N N . LYS A 1 72 ? -0.611 6.472 -1.207 1.00 97.62 72 LYS A N 1
ATOM 538 C CA . LYS A 1 72 ? 0.184 5.924 -0.093 1.00 97.62 72 LYS A CA 1
ATOM 539 C C . LYS A 1 72 ? 0.959 4.663 -0.485 1.00 97.62 72 LYS A C 1
ATOM 541 O O . LYS A 1 72 ? 1.843 4.254 0.269 1.00 97.62 72 LYS A O 1
ATOM 546 N N . LEU A 1 73 ? 0.618 4.059 -1.621 1.00 97.50 73 LEU A N 1
ATOM 547 C CA . LEU A 1 73 ? 1.255 2.861 -2.155 1.00 97.50 73 LEU A CA 1
ATOM 548 C C . LEU A 1 73 ? 2.555 3.210 -2.874 1.00 97.50 73 LEU A C 1
ATOM 550 O O . LEU A 1 73 ? 2.694 4.302 -3.422 1.00 97.50 73 LEU A O 1
ATOM 554 N N . LEU A 1 74 ? 3.493 2.268 -2.871 1.00 95.69 74 LEU A N 1
ATOM 555 C CA . LEU A 1 74 ? 4.773 2.403 -3.555 1.00 95.69 74 LEU A CA 1
ATOM 556 C C . LEU A 1 74 ? 4.878 1.324 -4.633 1.00 95.69 74 LEU A C 1
ATOM 558 O O . LEU A 1 74 ? 4.888 0.134 -4.316 1.00 95.69 74 LEU A O 1
ATOM 562 N N . ARG A 1 75 ? 4.963 1.748 -5.893 1.00 94.69 75 ARG A N 1
ATOM 563 C CA . ARG A 1 75 ? 5.231 0.905 -7.059 1.00 94.69 75 ARG A CA 1
ATOM 564 C C . ARG A 1 75 ? 6.631 1.172 -7.576 1.00 94.69 75 ARG A C 1
ATOM 566 O O . ARG A 1 75 ? 6.960 2.300 -7.923 1.00 94.69 75 ARG A O 1
ATOM 573 N N . PHE A 1 76 ? 7.415 0.120 -7.694 1.00 92.56 76 PHE A N 1
ATOM 574 C CA . PHE A 1 76 ? 8.695 0.127 -8.378 1.00 92.56 76 PHE A CA 1
ATOM 575 C C . PHE A 1 76 ? 8.451 -0.509 -9.738 1.00 92.56 76 PHE A C 1
ATOM 577 O O . PHE A 1 76 ? 7.967 -1.639 -9.819 1.00 92.56 76 PHE A O 1
ATOM 584 N N . GLY A 1 77 ? 8.661 0.270 -10.792 1.00 80.75 77 GLY A N 1
ATOM 585 C CA . GLY A 1 77 ? 8.340 -0.112 -12.161 1.00 80.75 77 GLY A CA 1
ATOM 586 C C . GLY A 1 77 ? 9.583 -0.322 -13.025 1.00 80.75 77 GLY A C 1
ATOM 587 O O . GLY A 1 77 ? 10.701 -0.066 -12.574 1.00 80.75 77 GLY A O 1
ATOM 588 N N . PRO A 1 78 ? 9.379 -0.724 -14.290 1.00 65.12 78 PRO A N 1
ATOM 589 C CA . PRO A 1 78 ? 10.457 -0.939 -15.256 1.00 65.12 78 PRO A CA 1
ATOM 590 C C . PRO A 1 78 ? 11.147 0.360 -15.703 1.00 65.12 78 PRO A C 1
ATOM 592 O O . PRO A 1 78 ? 12.151 0.306 -16.400 1.00 65.12 78 PRO A O 1
ATOM 595 N N . GLU A 1 79 ? 10.619 1.530 -15.325 1.00 68.56 79 GLU A N 1
ATOM 596 C CA . GLU A 1 79 ? 11.274 2.823 -15.578 1.00 68.56 79 GLU A CA 1
ATOM 597 C C . GLU A 1 79 ? 12.544 3.018 -14.733 1.00 68.56 79 GLU A C 1
ATOM 599 O O . GLU A 1 79 ? 13.359 3.889 -15.027 1.00 68.56 79 GLU A O 1
ATOM 604 N N . GLY A 1 80 ? 12.727 2.198 -13.694 1.00 70.06 80 GLY A N 1
ATOM 605 C CA . GLY A 1 80 ? 13.991 2.047 -12.979 1.00 70.06 80 GLY A CA 1
ATOM 606 C C . GLY A 1 80 ? 14.596 0.661 -13.194 1.00 70.06 80 GLY A C 1
ATOM 607 O O . GLY A 1 80 ? 13.943 -0.244 -13.710 1.00 70.06 80 GLY A O 1
ATOM 608 N N . ASP A 1 81 ? 15.830 0.475 -12.727 1.00 75.88 81 ASP A N 1
ATOM 609 C CA . ASP A 1 81 ? 16.516 -0.824 -12.702 1.00 75.88 81 ASP A CA 1
ATOM 610 C C . ASP A 1 81 ? 15.918 -1.739 -11.613 1.00 75.88 81 ASP A C 1
ATOM 612 O O . ASP A 1 81 ? 16.501 -1.973 -10.553 1.00 75.88 81 ASP A O 1
ATOM 616 N N . THR A 1 82 ? 14.668 -2.164 -11.820 1.00 78.69 82 THR A N 1
ATOM 617 C CA . THR A 1 82 ? 13.925 -3.038 -10.907 1.00 78.69 82 THR A CA 1
ATOM 618 C C . THR A 1 82 ? 13.117 -4.072 -11.685 1.00 78.69 82 THR A C 1
ATOM 620 O O . THR A 1 82 ? 12.589 -3.797 -12.759 1.00 78.69 82 THR A O 1
ATOM 623 N N . VAL A 1 83 ? 12.948 -5.263 -11.106 1.00 82.44 83 VAL A N 1
ATOM 624 C CA . VAL A 1 83 ? 12.131 -6.349 -11.685 1.00 82.44 83 VAL A CA 1
ATOM 625 C C . VAL A 1 83 ? 10.615 -6.114 -11.570 1.00 82.44 83 VAL A C 1
ATOM 627 O O . VAL A 1 83 ? 9.828 -6.977 -11.948 1.00 82.44 83 VAL A O 1
ATOM 630 N N . GLY A 1 84 ? 10.192 -4.959 -11.050 1.00 86.69 84 GLY A N 1
ATOM 631 C CA . GLY A 1 84 ? 8.819 -4.721 -10.619 1.00 86.69 84 GLY A CA 1
ATOM 632 C C . GLY A 1 84 ? 8.616 -5.125 -9.158 1.00 86.69 84 GLY A C 1
ATOM 633 O O . GLY A 1 84 ? 8.816 -6.279 -8.781 1.00 86.69 84 GLY A O 1
ATOM 634 N N . PHE A 1 85 ? 8.229 -4.173 -8.311 1.00 92.06 85 PHE A N 1
ATOM 635 C CA . PHE A 1 85 ? 7.987 -4.416 -6.887 1.00 92.06 85 PHE A CA 1
ATOM 636 C C . PHE A 1 85 ? 6.865 -3.521 -6.360 1.00 92.06 85 PHE A C 1
ATOM 638 O O . PHE A 1 85 ? 6.620 -2.433 -6.884 1.00 92.06 85 PHE A O 1
ATOM 645 N N . PHE A 1 86 ? 6.183 -3.956 -5.306 1.00 95.75 86 PHE A N 1
ATOM 646 C CA . PHE A 1 86 ? 5.077 -3.219 -4.699 1.00 95.75 86 PHE A CA 1
ATOM 647 C C . PHE A 1 86 ? 5.162 -3.250 -3.177 1.00 95.75 86 PHE A C 1
ATOM 649 O O . PHE A 1 86 ? 5.518 -4.275 -2.598 1.00 95.75 86 PHE A O 1
ATOM 656 N N . ILE A 1 87 ? 4.806 -2.140 -2.523 1.00 97.00 87 ILE A N 1
ATOM 657 C CA . ILE A 1 87 ? 4.701 -2.048 -1.062 1.00 97.00 87 ILE A CA 1
ATOM 658 C C . ILE A 1 87 ? 3.403 -1.340 -0.666 1.00 97.00 87 ILE A C 1
ATOM 660 O O . ILE A 1 87 ? 3.127 -0.213 -1.087 1.00 97.00 87 ILE A O 1
ATOM 664 N N . ALA A 1 88 ? 2.671 -1.965 0.255 1.00 98.19 88 ALA A N 1
ATOM 665 C CA . ALA A 1 88 ? 1.575 -1.376 1.012 1.00 98.19 88 ALA A CA 1
ATOM 666 C C . ALA A 1 88 ? 1.840 -1.522 2.517 1.00 98.19 88 ALA A C 1
ATOM 668 O O . ALA A 1 88 ? 2.278 -2.572 2.986 1.00 98.19 88 ALA A O 1
ATOM 669 N N . SER A 1 89 ? 1.574 -0.471 3.294 1.00 98.19 89 SER A N 1
ATOM 670 C CA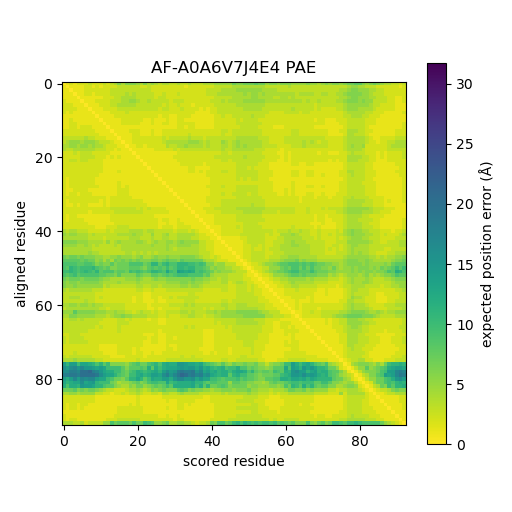 . SER A 1 89 ? 1.724 -0.486 4.754 1.00 98.19 89 SER A CA 1
ATOM 671 C C . SER A 1 89 ? 0.402 -0.155 5.431 1.00 98.19 89 SER A C 1
ATOM 673 O O . SER A 1 89 ? -0.219 0.863 5.137 1.00 98.19 89 SER A O 1
ATOM 675 N N . PHE A 1 90 ? -0.015 -0.996 6.371 1.00 98.31 90 PHE A N 1
ATOM 676 C CA . PHE A 1 90 ? -1.261 -0.858 7.117 1.00 98.31 90 PHE A CA 1
ATOM 677 C C . PHE A 1 90 ? -0.962 -0.708 8.600 1.00 98.31 90 PHE A C 1
ATOM 679 O O . PHE A 1 90 ? -0.168 -1.466 9.150 1.00 98.31 90 PHE A O 1
ATOM 686 N N . LYS A 1 91 ? -1.634 0.223 9.270 1.00 98.25 91 LYS A N 1
ATOM 687 C CA . LYS A 1 91 ? -1.642 0.328 10.727 1.00 98.25 91 LYS A CA 1
ATOM 688 C C . LYS A 1 91 ? -2.969 -0.196 11.254 1.00 98.25 91 LYS A C 1
ATOM 690 O O . LYS A 1 91 ? -4.021 0.251 10.799 1.00 98.25 91 LYS A O 1
ATOM 695 N N . LYS A 1 92 ? -2.921 -1.113 12.219 1.00 98.31 92 LYS A N 1
ATOM 696 C CA . LYS A 1 92 ? -4.121 -1.551 12.939 1.00 98.31 92 LYS A CA 1
ATOM 697 C C . LYS A 1 92 ? -4.483 -0.520 14.000 1.00 98.31 92 LYS A C 1
ATOM 699 O O . LYS A 1 92 ? -3.622 -0.139 14.794 1.00 98.31 92 LYS A O 1
ATOM 704 N N . SER A 1 93 ? -5.716 -0.031 13.951 1.00 93.38 93 SER A N 1
ATOM 705 C CA . SER A 1 93 ? -6.309 0.868 14.948 1.00 93.38 93 SER A CA 1
ATOM 706 C C . SER A 1 93 ? -6.914 0.081 16.096 1.00 93.3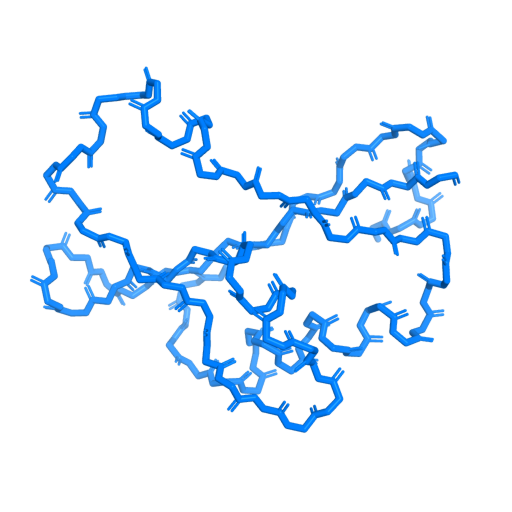8 93 SER A C 1
ATOM 708 O O . SER A 1 93 ? -7.234 -1.108 15.879 1.00 93.38 93 SER A O 1
#

Foldseek 3Di:
DVVPADAQGKDKDKDLDPDCCNAVVVVLVCCVVAVQKDWAACVVVCVVVVVVQQDWDFADDDPSADPVRSRRKTWRDPVHPGSIMIMIMITGD

Organism: NCBI:txid1563983

Radius of gyration: 13.03 Å; Cα contacts (8 Å, |Δi|>4): 160; chains: 1; bounding box: 32×21×34 Å

Sequence (93 aa):
AVKLLKIGGILVYSTCTTTIAENEGIVAWALKTFPELKLISAKSKYNSLGMEKFPVAPGYTIDNLSPENSSKLLRFGPEGDTVGFFIASFKKS

pLDDT: mean 93.44, std 6.86, range [65.12, 98.44]

Secondary structure (DSSP, 8-state):
-GGGPPTT-EEEEEES---TTTTHHHHHHHHHH-TTEEEE--HHHHHHTT-TTS-EEPPPP-TTS-HHHHTT-EEE-TTSSSS-EEEEEEEE-

InterPro domains:
  IPR001678 SAM-dependent methyltransferase RsmB-F/NOP2-type domain [PS51686] (1-93)
  IPR023267 RNA (C5-cytosine) methyltransferase [PR02008] (8-24)
  IPR023267 RNA (C5-cytosine) methyltransferase [PR02008] (75-92)
  IPR023267 RNA (C5-cytosine) methyltransferase [PTHR22807] (1-92)
  IPR029063 S-adenosyl-L-methionine-dependent methyltransferase superfamily [G3DSA:3.40.50.150] (1-93)
  IPR029063 S-adenosyl-L-methionine-dependent methyltransferase superfamily [SSF53335] (1-92)
  IPR049560 SAM-dependent methyltransferase RsmB-F/NOP2-type, catalytic core [PF01189] (2-90)

Mean predicted aligned error: 3.24 Å

Nearest PDB structures (foldseek):
  5wwt-assembly1_A  TM=8.275E-01  e=1.166E-05  Homo sapiens
  5wws-assembly2_B  TM=8.274E-01  e=1.323E-05  Homo sapiens
  5wwr-assembly2_B  TM=8.236E-01  e=1.166E-05  Homo sapiens
  5wwt-assembly2_B  TM=8.279E-01  e=1.813E-05  Homo sapiens
  5wws-assembly1_A  TM=8.281E-01  e=1.931E-05  Homo sapiens

Solvent-accessible surface area (backbone atoms only — not comparable to full-atom values): 5362 Å² total; per-residue (Å²): 112,74,89,79,52,53,76,70,32,76,50,78,49,73,47,72,56,82,52,56,67,78,44,62,44,46,51,32,49,45,48,71,74,35,77,50,45,40,82,41,63,52,59,69,61,49,60,72,67,70,48,77,84,56,53,71,41,54,41,76,88,51,89,81,42,54,68,74,58,22,63,30,26,41,29,34,41,75,93,26,100,47,89,22,31,36,43,44,37,31,35,29,98